Protein AF-A0A2D2DR16-F1 (afdb_monomer)

Secondary structure (DSSP, 8-state):
-PPPHHHHHHHS-HHHHHHHHHHHHHHHHHHHHH-SSPPSEEEEEEEEEETTTEEEEEEEEESPPPHHHHHHHHHHHHTSPPPP--SS-EEEEEEEEETTPPPPSSS----HHHHHHHHHH-S---HHHHHHHH--

Organism: NCBI:txid2045208

Solvent-accessible surface area (backbone atoms only — not comparable to full-atom values): 7729 Å² total; per-residue (Å²): 106,70,56,56,66,72,61,43,55,73,24,34,53,65,84,54,47,53,60,43,53,52,52,32,48,51,36,37,51,52,43,58,72,70,50,80,88,65,67,57,19,17,24,30,50,32,41,36,38,29,58,86,44,39,73,50,73,48,65,38,44,57,57,70,64,59,68,72,57,46,52,49,32,49,54,43,35,65,69,49,77,51,60,74,34,41,99,52,50,43,51,52,73,46,75,38,48,38,75,88,21,60,56,59,88,71,85,62,72,73,36,75,75,50,56,61,54,53,62,72,58,79,55,96,68,59,51,38,64,52,48,59,72,70,64,118

Sequence (136 aa):
MLQPEQVIEARVSVEKLAPYLKQVDAAASGTFNAAKGVPATGGFLVVAIRPGQQSKFWLDFNPPLPPAVASGLIAAAQGVQPPPVNGGTVVLAMKYGVAGGKVPAGPIPSPAEWATVAKAAGKPLEIGDLVDRIWK

Mean predicted aligned error: 5.63 Å

Foldseek 3Di:
DAFDPVVQCQWDPPVQQVVLVVQLVVLLVVLLVPDPPWPWKKWKWKWKAFAPQAIFIFIFMVVDTDPVSRVSSRVSSRPRGHDGTPDFMHMAIDIDTGPNHDTDPDRDGDGPLLVVQVVVVVD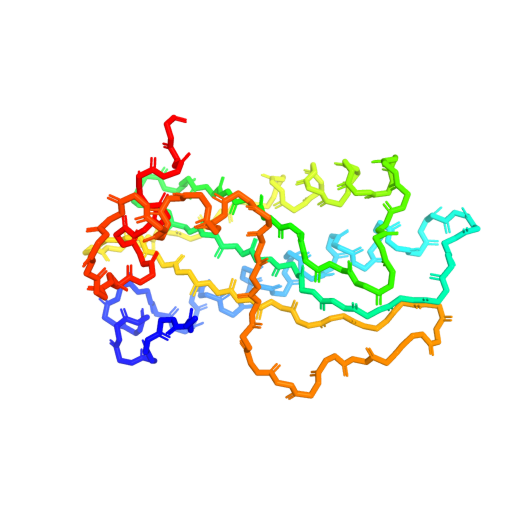DDRVRVSVVVVVD

Nearest PDB structures (foldseek):
  6sly-assembly1_A  TM=5.732E-01  e=3.157E-02  Helicobacter pylori
  6fw4-assembly1_A  TM=3.579E-01  e=1.192E+00  Vibrio cholerae
  6jum-assembly2_F  TM=2.992E-01  e=5.556E+00  Mycolicibacterium smegmatis MC2 155
  6juo-assembly2_F  TM=3.111E-01  e=8.548E+00  Mycolicibacterium smegmatis MC2 155

Structure (mmCIF, N/CA/C/O backbone):
data_AF-A0A2D2DR16-F1
#
_entry.id   AF-A0A2D2DR16-F1
#
loop_
_atom_site.group_PDB
_atom_site.id
_atom_site.type_symbol
_atom_site.label_atom_id
_atom_site.label_alt_id
_atom_site.label_comp_id
_atom_site.label_asym_id
_atom_site.label_entity_id
_atom_site.label_seq_id
_atom_site.pdbx_PDB_ins_code
_atom_site.Cartn_x
_atom_site.Cartn_y
_atom_site.Cartn_z
_atom_site.occupancy
_atom_site.B_iso_or_equiv
_atom_site.auth_seq_id
_atom_site.auth_comp_id
_atom_site.auth_asym_id
_atom_site.auth_atom_id
_atom_site.pdbx_PDB_model_num
ATOM 1 N N . MET A 1 1 ? -2.803 12.475 3.848 1.00 53.09 1 MET A N 1
ATOM 2 C CA . MET A 1 1 ? -2.719 12.330 5.318 1.00 53.09 1 MET A CA 1
ATOM 3 C C . MET A 1 1 ? -2.448 10.869 5.616 1.00 53.09 1 MET A C 1
ATOM 5 O O . MET A 1 1 ? -3.029 10.034 4.937 1.00 53.09 1 MET A O 1
ATOM 9 N N . LEU A 1 2 ? -1.563 10.568 6.565 1.00 66.44 2 LEU A N 1
ATOM 10 C CA . LEU A 1 2 ? -1.485 9.231 7.159 1.00 66.44 2 LEU A CA 1
ATOM 11 C C . LEU A 1 2 ? -2.374 9.189 8.404 1.00 66.44 2 LEU A C 1
ATOM 13 O O . LEU A 1 2 ? -2.688 10.237 8.973 1.00 66.44 2 LEU A O 1
ATOM 17 N N . GLN A 1 3 ? -2.782 7.987 8.797 1.00 73.19 3 GLN A N 1
ATOM 18 C CA . GLN A 1 3 ? -3.543 7.770 10.019 1.00 73.19 3 GLN A CA 1
ATOM 19 C C . GLN A 1 3 ? -2.651 8.091 11.236 1.00 73.19 3 GLN A C 1
ATOM 21 O O . GLN A 1 3 ? -1.487 7.684 11.232 1.00 73.19 3 GLN A O 1
ATOM 26 N N . PRO A 1 4 ? -3.137 8.825 12.256 1.00 79.31 4 PRO A N 1
ATOM 27 C CA . PRO A 1 4 ? -2.350 9.095 13.458 1.00 79.31 4 PRO A CA 1
ATOM 28 C C . PRO A 1 4 ? -1.956 7.798 14.174 1.00 79.31 4 PRO A C 1
ATOM 30 O O . PRO A 1 4 ? -2.750 6.855 14.217 1.00 79.31 4 PRO A O 1
ATOM 33 N N . GLU A 1 5 ? -0.764 7.769 14.770 1.00 78.38 5 GLU A N 1
ATOM 34 C CA . GLU A 1 5 ? -0.211 6.583 15.442 1.00 78.38 5 GLU A CA 1
ATOM 35 C C . GLU A 1 5 ? -1.153 6.052 16.529 1.00 78.38 5 GLU A C 1
ATOM 37 O O . GLU A 1 5 ? -1.481 4.869 16.531 1.00 78.38 5 GLU A O 1
ATOM 42 N N . GLN A 1 6 ? -1.744 6.948 17.323 1.00 81.12 6 GLN A N 1
ATOM 43 C CA . GLN A 1 6 ? -2.703 6.593 18.373 1.00 81.12 6 GLN A CA 1
ATOM 44 C C . GLN A 1 6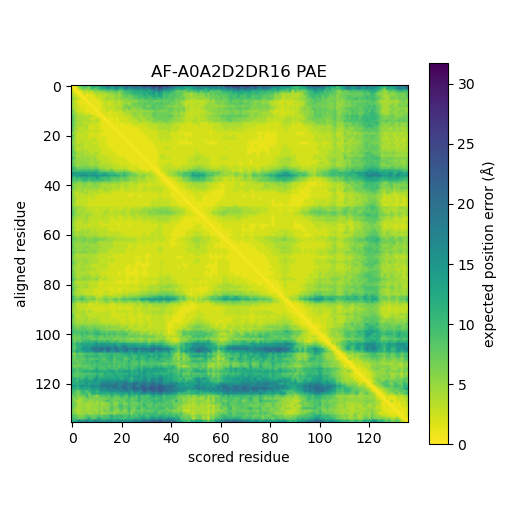 ? -3.935 5.852 17.831 1.00 81.12 6 GLN A C 1
ATOM 46 O O . GLN A 1 6 ? -4.495 4.984 18.498 1.00 81.12 6 GLN A O 1
ATOM 51 N N . VAL A 1 7 ? -4.378 6.186 16.614 1.00 83.19 7 VAL A N 1
ATOM 52 C CA . VAL A 1 7 ? -5.516 5.511 15.973 1.00 83.19 7 VAL A CA 1
ATOM 53 C C . VAL A 1 7 ? -5.090 4.136 15.461 1.00 83.19 7 VAL A C 1
ATOM 55 O O . VAL A 1 7 ? -5.884 3.202 15.489 1.00 83.19 7 VAL A O 1
ATOM 58 N N . ILE A 1 8 ? -3.853 3.988 14.986 1.00 83.00 8 ILE A N 1
ATOM 59 C CA . ILE A 1 8 ? -3.315 2.691 14.560 1.00 83.00 8 ILE A CA 1
ATOM 60 C C . ILE A 1 8 ? -3.195 1.761 15.772 1.00 83.00 8 ILE A C 1
ATOM 62 O O . ILE A 1 8 ? -3.731 0.658 15.731 1.00 83.00 8 ILE A O 1
ATOM 66 N N . GLU A 1 9 ? -2.583 2.222 16.864 1.00 85.12 9 GLU A N 1
ATOM 67 C CA . GLU A 1 9 ? -2.379 1.441 18.092 1.00 85.12 9 GLU A CA 1
ATOM 68 C C . GLU A 1 9 ? -3.694 1.010 18.754 1.00 85.12 9 GLU A C 1
ATOM 70 O O . GLU A 1 9 ? -3.801 -0.103 19.269 1.00 85.12 9 GLU A O 1
ATOM 75 N N . ALA A 1 10 ? -4.730 1.854 18.683 1.00 87.31 10 ALA A N 1
ATOM 76 C CA . ALA A 1 10 ? -6.066 1.504 19.160 1.00 87.31 10 ALA A CA 1
ATOM 77 C C . ALA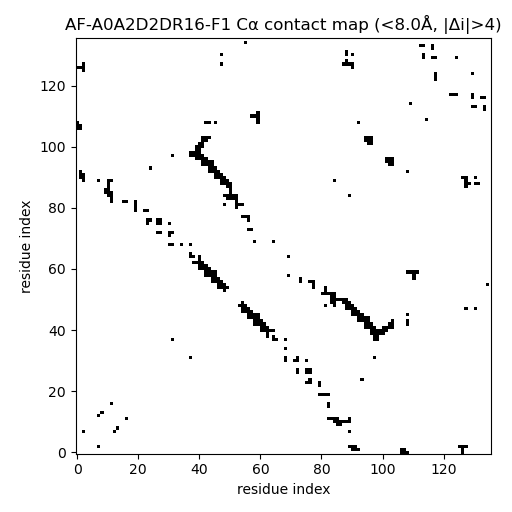 A 1 10 ? -6.733 0.395 18.325 1.00 87.31 10 ALA A C 1
ATOM 79 O O . ALA A 1 10 ? -7.595 -0.329 18.826 1.00 87.31 10 ALA A O 1
ATOM 80 N N . ARG A 1 11 ? -6.361 0.269 17.044 1.00 88.50 11 ARG A N 1
ATOM 81 C CA . ARG A 1 11 ? -6.987 -0.657 16.089 1.00 88.50 11 ARG A CA 1
ATOM 82 C C . ARG A 1 11 ? -6.197 -1.957 15.919 1.00 88.50 11 ARG A C 1
ATOM 84 O O . ARG A 1 11 ? -6.789 -3.000 15.636 1.00 88.50 11 ARG A O 1
ATOM 91 N N . VAL A 1 12 ? -4.877 -1.929 16.100 1.00 90.75 12 VAL A N 1
ATOM 92 C CA . VAL A 1 12 ? -3.990 -3.090 15.954 1.00 90.75 12 VAL A CA 1
ATOM 93 C C . VAL A 1 12 ? -2.724 -2.921 16.793 1.00 90.75 12 VAL A C 1
ATOM 95 O O . VAL A 1 12 ? -2.129 -1.849 16.830 1.00 90.75 12 VAL A O 1
ATOM 98 N N . SER A 1 13 ? -2.271 -3.995 17.445 1.00 88.25 13 SER A N 1
ATOM 99 C CA . SER A 1 13 ? -1.011 -3.950 18.189 1.00 88.25 13 SER A CA 1
ATOM 100 C C . SER A 1 13 ? 0.195 -3.954 17.250 1.00 88.25 13 SER A C 1
ATOM 102 O O . SER A 1 13 ? 0.216 -4.655 16.231 1.00 88.25 13 SER A O 1
ATOM 104 N N . VAL A 1 14 ? 1.245 -3.224 17.633 1.00 85.06 14 VAL A N 1
ATOM 105 C CA . VAL A 1 14 ? 2.518 -3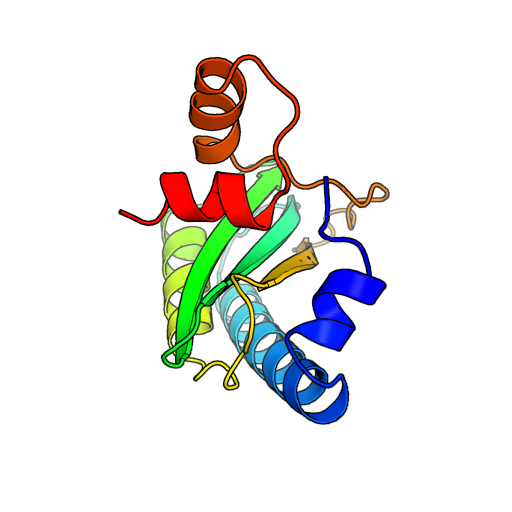.170 16.893 1.00 85.06 14 VAL A CA 1
ATOM 106 C C . VAL A 1 14 ? 3.105 -4.570 16.685 1.00 85.06 14 VAL A C 1
ATOM 108 O O . VA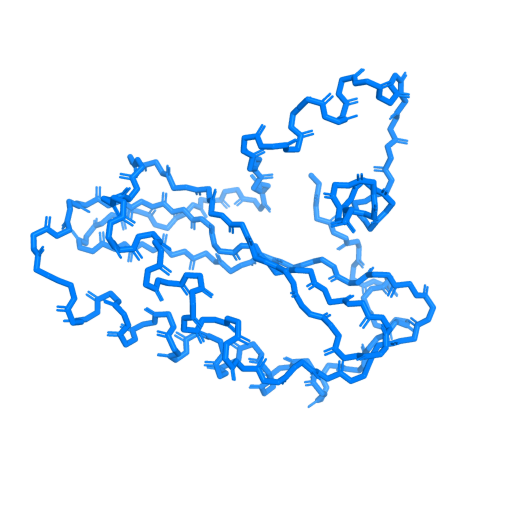L A 1 14 ? 3.593 -4.880 15.601 1.00 85.06 14 VAL A O 1
ATOM 111 N N . GLU A 1 15 ? 2.976 -5.452 17.678 1.00 87.88 15 GLU A N 1
ATOM 112 C CA . GLU A 1 15 ? 3.449 -6.843 17.629 1.00 87.88 15 GLU A CA 1
ATOM 113 C C . GLU A 1 15 ? 2.803 -7.672 16.511 1.00 87.88 15 GLU A C 1
ATOM 115 O O . GLU A 1 15 ? 3.433 -8.581 15.975 1.00 87.88 15 GLU A O 1
ATOM 120 N N . LYS A 1 16 ? 1.558 -7.358 16.133 1.00 89.50 16 LYS A N 1
ATOM 121 C CA . LYS A 1 16 ? 0.850 -8.017 15.023 1.00 89.50 16 LYS A CA 1
ATOM 122 C C . LYS A 1 16 ? 1.099 -7.315 13.694 1.00 89.50 16 LYS A C 1
ATOM 124 O O . LYS A 1 16 ? 1.152 -7.964 12.652 1.00 89.50 16 LYS A O 1
ATOM 129 N N . LEU A 1 17 ? 1.259 -5.995 13.726 1.00 90.06 17 LEU A N 1
ATOM 130 C CA . LEU A 1 17 ? 1.418 -5.179 12.530 1.00 90.06 17 LEU A CA 1
ATOM 131 C C . LEU A 1 17 ? 2.826 -5.269 11.930 1.00 90.06 17 LEU A C 1
ATOM 133 O O . LEU A 1 17 ? 2.976 -5.412 10.719 1.00 90.06 17 LEU A O 1
ATOM 137 N N . ALA A 1 18 ? 3.862 -5.223 12.766 1.00 90.94 18 ALA A N 1
ATOM 138 C CA . ALA A 1 18 ? 5.255 -5.273 12.336 1.00 90.94 18 ALA A CA 1
ATOM 139 C C . ALA A 1 18 ? 5.619 -6.533 11.521 1.00 90.94 18 ALA A C 1
ATOM 141 O O . ALA A 1 18 ? 6.224 -6.379 10.456 1.00 90.94 18 ALA A O 1
ATOM 142 N N . PRO A 1 19 ? 5.280 -7.772 11.946 1.00 94.69 19 PRO A N 1
ATOM 143 C CA . PRO A 1 19 ? 5.580 -8.958 11.145 1.00 94.69 19 PRO A CA 1
ATOM 144 C C . PRO A 1 19 ? 4.809 -8.971 9.822 1.00 94.69 19 PRO A C 1
ATOM 146 O O . PRO A 1 19 ? 5.378 -9.358 8.805 1.00 94.69 19 PRO A O 1
ATOM 149 N N . TYR A 1 20 ? 3.563 -8.491 9.809 1.00 95.00 20 TYR A N 1
ATOM 150 C CA . TYR A 1 20 ? 2.785 -8.356 8.580 1.00 95.00 20 TYR A CA 1
ATOM 151 C C . TYR A 1 20 ? 3.452 -7.398 7.588 1.00 95.00 20 TYR A C 1
ATOM 153 O O . TYR A 1 20 ? 3.702 -7.776 6.447 1.00 95.00 20 TYR A O 1
ATOM 161 N N . LEU A 1 21 ? 3.824 -6.191 8.026 1.00 94.06 21 LEU A N 1
ATOM 162 C CA . LEU A 1 21 ? 4.492 -5.217 7.156 1.00 94.06 21 LEU A CA 1
ATOM 163 C C . LEU A 1 21 ? 5.825 -5.746 6.613 1.00 94.06 21 LEU A C 1
ATOM 165 O O . LEU A 1 21 ? 6.128 -5.523 5.447 1.00 94.06 21 LEU A O 1
ATOM 169 N N . LYS A 1 22 ? 6.584 -6.512 7.408 1.00 95.38 22 LYS A N 1
ATOM 170 C CA . LYS A 1 22 ? 7.803 -7.188 6.930 1.00 95.38 22 LYS A CA 1
ATOM 171 C C . LYS A 1 22 ? 7.520 -8.222 5.838 1.00 95.38 22 LYS A C 1
ATOM 173 O O . LYS A 1 22 ? 8.299 -8.334 4.899 1.00 95.38 22 LYS A O 1
ATOM 178 N N . GLN A 1 23 ? 6.433 -8.985 5.949 1.00 96.81 23 GLN A N 1
ATOM 179 C CA . GLN A 1 23 ? 6.051 -9.961 4.922 1.00 96.81 23 GLN A CA 1
ATOM 180 C C . GLN A 1 23 ? 5.601 -9.275 3.630 1.00 96.81 23 GLN A C 1
ATOM 182 O O . GLN A 1 23 ? 6.001 -9.700 2.546 1.00 96.81 23 GLN A O 1
ATOM 187 N N . VAL A 1 24 ? 4.826 -8.192 3.738 1.00 96.56 24 VAL A N 1
ATOM 188 C CA . VAL A 1 24 ? 4.449 -7.381 2.572 1.00 96.56 24 VAL A CA 1
ATOM 189 C C . VAL A 1 24 ? 5.691 -6.776 1.918 1.00 96.56 24 VAL A C 1
ATOM 191 O O . VAL A 1 24 ? 5.832 -6.851 0.699 1.00 96.56 24 VAL A O 1
ATOM 194 N N . ASP A 1 25 ? 6.619 -6.235 2.708 1.00 94.69 25 ASP A N 1
ATOM 195 C CA . ASP A 1 25 ? 7.871 -5.679 2.197 1.00 94.69 25 ASP A CA 1
ATOM 196 C C . ASP A 1 25 ? 8.732 -6.727 1.479 1.00 94.69 25 ASP A C 1
ATOM 198 O O . ASP A 1 25 ? 9.251 -6.472 0.391 1.00 94.69 25 ASP A O 1
ATOM 202 N N . ALA A 1 26 ? 8.827 -7.938 2.030 1.00 95.94 26 ALA A N 1
ATOM 203 C CA . ALA A 1 26 ? 9.533 -9.042 1.391 1.00 95.94 26 ALA A CA 1
ATOM 204 C C . ALA A 1 26 ? 8.889 -9.440 0.050 1.00 95.94 26 ALA A C 1
ATOM 206 O O . ALA A 1 26 ? 9.597 -9.634 -0.941 1.00 95.94 26 ALA A O 1
ATOM 207 N N . ALA A 1 27 ? 7.555 -9.511 -0.012 1.00 95.38 27 ALA A N 1
ATOM 208 C CA . ALA A 1 27 ? 6.817 -9.803 -1.242 1.00 95.38 27 ALA A CA 1
ATOM 209 C C . ALA A 1 27 ? 7.012 -8.704 -2.307 1.00 95.38 27 ALA A C 1
ATOM 211 O O . ALA A 1 27 ? 7.238 -8.991 -3.490 1.00 95.38 27 ALA A O 1
ATOM 212 N N . ALA A 1 28 ? 6.992 -7.439 -1.882 1.00 93.38 28 ALA A N 1
ATOM 213 C CA . ALA A 1 28 ? 7.247 -6.289 -2.740 1.00 93.38 28 ALA A CA 1
ATOM 214 C C . ALA A 1 28 ? 8.678 -6.289 -3.291 1.00 93.38 28 ALA A C 1
ATOM 216 O O . ALA A 1 28 ? 8.888 -6.199 -4.502 1.00 93.38 28 ALA A O 1
ATOM 217 N N . SER A 1 29 ? 9.659 -6.471 -2.410 1.00 91.81 29 SER A N 1
ATOM 218 C CA . SER A 1 29 ? 11.076 -6.552 -2.763 1.00 91.81 29 SER A CA 1
ATOM 219 C C . SER A 1 29 ? 11.355 -7.706 -3.726 1.00 91.81 29 SER A C 1
ATOM 221 O O . SER A 1 29 ? 12.076 -7.529 -4.707 1.00 91.81 29 SER A O 1
ATOM 223 N N . GLY A 1 30 ? 10.732 -8.870 -3.514 1.00 92.62 30 GLY A N 1
ATOM 224 C CA . GLY A 1 30 ? 10.809 -10.000 -4.443 1.00 92.62 30 GLY A CA 1
ATOM 225 C C . GLY A 1 30 ? 10.305 -9.647 -5.846 1.00 92.62 30 GLY A C 1
ATOM 226 O O . GLY A 1 30 ? 10.960 -9.974 -6.836 1.00 92.62 30 GLY A O 1
ATOM 227 N N . THR A 1 31 ? 9.19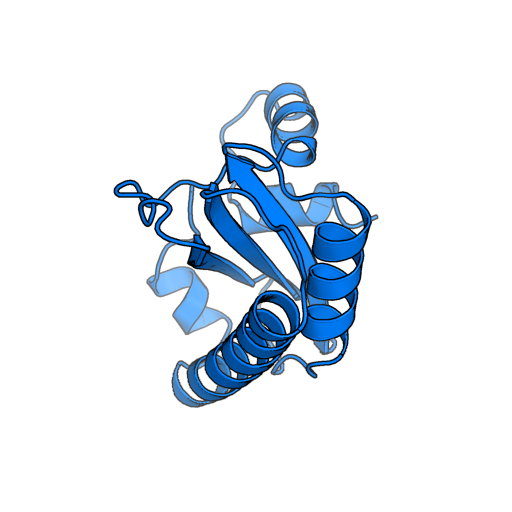7 -8.907 -5.934 1.00 93.50 31 THR A N 1
ATOM 228 C CA . THR A 1 31 ? 8.643 -8.439 -7.215 1.00 93.50 31 THR A CA 1
ATOM 229 C C . THR A 1 31 ? 9.592 -7.471 -7.921 1.00 93.50 31 THR A C 1
ATOM 231 O O . THR A 1 31 ? 9.844 -7.624 -9.117 1.00 93.50 31 THR A O 1
ATOM 234 N N . PHE A 1 32 ? 10.161 -6.501 -7.198 1.00 90.94 32 PHE A N 1
ATOM 235 C CA . PHE A 1 32 ? 11.124 -5.562 -7.778 1.00 90.94 32 PHE A CA 1
ATOM 236 C C . PHE A 1 32 ? 12.398 -6.258 -8.263 1.00 90.94 32 PHE A C 1
ATOM 238 O O . PHE A 1 32 ? 12.878 -5.945 -9.348 1.00 90.94 32 PHE A O 1
ATOM 245 N N . ASN A 1 33 ? 12.908 -7.230 -7.504 1.00 90.00 33 ASN A N 1
ATOM 246 C CA . ASN A 1 33 ? 14.112 -7.979 -7.866 1.00 90.00 33 ASN A CA 1
ATOM 247 C C . ASN A 1 33 ? 13.905 -8.885 -9.089 1.00 90.00 33 ASN A C 1
ATOM 249 O O . ASN A 1 33 ? 14.830 -9.085 -9.874 1.00 90.00 33 ASN A O 1
ATOM 253 N N . ALA A 1 34 ? 12.701 -9.437 -9.264 1.00 89.94 34 ALA A N 1
ATOM 254 C CA . ALA A 1 34 ? 12.362 -10.265 -10.420 1.00 89.94 34 ALA A CA 1
ATOM 255 C C . ALA A 1 34 ? 12.069 -9.438 -11.687 1.00 89.94 34 ALA A C 1
ATOM 257 O O . ALA A 1 34 ? 12.168 -9.949 -12.807 1.00 89.94 34 ALA A O 1
ATOM 258 N N . ALA A 1 35 ? 11.692 -8.168 -11.528 1.00 89.19 35 ALA A N 1
ATOM 259 C CA . ALA A 1 35 ? 11.320 -7.304 -12.633 1.00 89.19 35 ALA A CA 1
ATOM 260 C C . ALA A 1 35 ? 12.546 -6.859 -13.446 1.00 89.19 35 ALA A C 1
ATOM 262 O O . ALA A 1 35 ? 13.507 -6.292 -12.931 1.00 89.19 35 ALA A O 1
ATOM 263 N N . LYS A 1 36 ? 12.491 -7.067 -14.764 1.00 85.56 36 LYS A N 1
ATOM 264 C CA . LYS A 1 36 ? 13.517 -6.588 -15.698 1.00 85.56 36 LYS A CA 1
ATOM 265 C C . LYS A 1 36 ? 13.122 -5.227 -16.262 1.00 85.56 36 LYS A C 1
ATOM 267 O O . LYS A 1 36 ? 11.972 -5.026 -16.639 1.00 85.56 36 LYS A O 1
ATOM 272 N N . GLY A 1 37 ? 14.089 -4.316 -16.366 1.00 81.31 37 GLY A N 1
ATOM 273 C CA . GLY A 1 37 ? 13.894 -3.026 -17.037 1.00 81.31 37 GLY A CA 1
ATOM 274 C C . GLY A 1 37 ? 12.985 -2.046 -16.291 1.00 81.31 37 GLY A C 1
ATOM 275 O O . GLY A 1 37 ? 12.366 -1.197 -16.927 1.00 81.31 37 GLY A O 1
ATOM 276 N N . VAL A 1 38 ? 12.884 -2.147 -14.960 1.00 86.62 38 VAL A N 1
ATOM 277 C CA . VAL A 1 38 ? 12.192 -1.124 -14.163 1.00 86.62 38 VAL A CA 1
ATOM 278 C C . VAL A 1 38 ? 13.028 0.159 -14.188 1.00 86.62 38 VAL A C 1
ATOM 280 O O . VAL A 1 38 ? 14.200 0.109 -13.806 1.00 86.62 38 VAL A O 1
ATOM 283 N N . PRO A 1 39 ? 12.478 1.300 -14.639 1.00 87.50 39 PRO A N 1
ATOM 284 C CA . PRO A 1 39 ? 13.196 2.566 -14.580 1.00 87.50 39 PRO A CA 1
ATOM 285 C C . PRO A 1 39 ? 13.416 2.991 -13.124 1.00 87.50 39 PRO A C 1
ATOM 287 O O . PRO A 1 39 ? 12.674 2.587 -12.228 1.00 87.50 39 PRO A O 1
ATOM 290 N N . ALA A 1 40 ? 14.406 3.854 -12.892 1.00 92.25 40 ALA A N 1
ATOM 291 C CA . ALA A 1 40 ? 14.598 4.469 -11.584 1.00 92.25 40 ALA A CA 1
ATOM 292 C C . ALA A 1 40 ? 13.317 5.207 -11.157 1.00 92.25 40 ALA A C 1
ATOM 294 O O . ALA A 1 40 ? 12.865 6.126 -11.842 1.00 92.25 40 ALA A O 1
ATOM 295 N N . THR A 1 41 ? 12.728 4.804 -10.033 1.00 92.88 41 THR A N 1
ATOM 296 C CA . THR A 1 41 ? 11.484 5.394 -9.518 1.00 92.88 41 THR A CA 1
ATOM 297 C C . THR A 1 41 ? 11.445 5.391 -7.995 1.00 92.88 41 THR A C 1
ATOM 299 O O . THR A 1 41 ? 12.090 4.570 -7.343 1.00 92.88 41 THR A O 1
ATOM 302 N N . GLY A 1 42 ? 10.708 6.340 -7.425 1.00 92.38 42 GLY A N 1
ATOM 303 C CA . GLY A 1 42 ? 10.449 6.445 -5.997 1.00 92.38 42 GLY A CA 1
ATOM 304 C C . GLY A 1 42 ? 8.958 6.557 -5.733 1.00 92.38 42 GLY A C 1
ATOM 305 O O . GLY A 1 42 ? 8.234 7.187 -6.504 1.00 92.38 42 GLY A O 1
ATOM 306 N N . GLY A 1 43 ? 8.484 5.960 -4.646 1.00 92.50 43 GLY A N 1
ATOM 307 C CA . GLY A 1 43 ? 7.056 5.974 -4.374 1.00 92.50 43 GLY A CA 1
ATOM 308 C C . GLY A 1 43 ? 6.630 5.271 -3.107 1.00 92.50 43 GLY A C 1
ATOM 309 O O . GLY A 1 43 ? 7.439 4.967 -2.226 1.00 92.50 43 GLY A O 1
ATOM 310 N N . PHE A 1 44 ? 5.329 5.023 -3.047 1.00 92.06 44 PHE A N 1
ATOM 311 C CA . PHE A 1 44 ? 4.659 4.387 -1.932 1.00 92.06 44 PHE A CA 1
ATOM 312 C C . PHE A 1 44 ? 3.871 3.161 -2.385 1.00 92.06 44 PHE A C 1
ATOM 314 O O . PHE A 1 44 ? 3.152 3.199 -3.386 1.00 92.06 44 PHE A O 1
ATOM 321 N N . LEU A 1 45 ? 3.952 2.104 -1.581 1.00 93.25 45 LEU A N 1
ATOM 322 C CA . LEU A 1 45 ? 2.947 1.050 -1.524 1.00 93.25 45 LEU A CA 1
ATOM 323 C C . LEU A 1 45 ? 2.071 1.335 -0.307 1.00 93.25 45 LEU A C 1
ATOM 325 O O . LEU A 1 45 ? 2.535 1.297 0.834 1.00 93.25 45 LEU A O 1
ATOM 329 N N . VAL A 1 46 ? 0.812 1.661 -0.557 1.00 92.44 46 VAL A N 1
ATOM 330 C CA . VAL A 1 46 ? -0.172 1.947 0.483 1.00 92.44 46 VAL A CA 1
ATOM 331 C C . VAL A 1 46 ? -0.963 0.684 0.756 1.00 92.44 46 VAL A C 1
ATOM 333 O O . VAL A 1 46 ? -1.420 0.039 -0.183 1.00 92.44 46 VAL A O 1
ATOM 336 N N . VAL A 1 47 ? -1.148 0.354 2.029 1.00 93.19 47 VAL A N 1
ATOM 337 C CA . VAL A 1 47 ? -1.978 -0.757 2.484 1.00 93.19 47 VAL A CA 1
ATOM 338 C C . VAL A 1 47 ? -3.087 -0.227 3.371 1.00 93.19 47 VAL A C 1
ATOM 340 O O . VAL A 1 47 ? -2.849 0.580 4.268 1.00 93.19 47 VAL A O 1
ATOM 343 N N . ALA A 1 48 ? -4.298 -0.706 3.134 1.00 92.56 48 ALA A N 1
ATOM 344 C CA . ALA A 1 48 ? -5.385 -0.586 4.080 1.00 92.56 48 ALA A CA 1
ATOM 345 C C . ALA A 1 48 ? -5.811 -1.971 4.553 1.00 92.56 48 ALA A C 1
ATOM 347 O O . ALA A 1 48 ? -5.844 -2.914 3.764 1.00 92.56 48 ALA A O 1
ATOM 348 N N . ILE A 1 49 ? -6.121 -2.082 5.840 1.00 93.50 49 ILE A N 1
ATOM 349 C CA . ILE A 1 49 ? -6.526 -3.317 6.503 1.00 93.50 49 ILE A CA 1
ATOM 350 C C . ILE A 1 49 ? -7.871 -3.073 7.171 1.00 93.50 49 ILE A C 1
ATOM 352 O O . ILE A 1 49 ? -8.013 -2.124 7.939 1.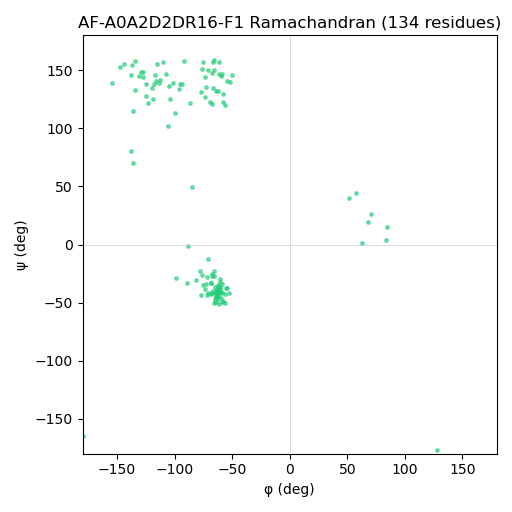00 93.50 49 ILE A O 1
ATOM 356 N N . ARG A 1 50 ? -8.846 -3.932 6.893 1.00 92.12 50 ARG A N 1
ATOM 357 C CA . ARG A 1 50 ? -10.201 -3.880 7.443 1.00 92.12 50 ARG A CA 1
ATOM 358 C C . ARG A 1 50 ? -10.460 -5.029 8.418 1.00 92.12 50 ARG A C 1
ATOM 360 O O . ARG A 1 50 ? -9.819 -6.084 8.312 1.00 92.12 50 ARG A O 1
ATOM 367 N N . PRO A 1 51 ? -11.436 -4.866 9.332 1.00 89.62 51 PRO A N 1
ATOM 368 C CA . PRO A 1 51 ? -11.969 -5.980 10.106 1.00 89.62 51 PRO A CA 1
ATOM 369 C C . PRO A 1 51 ? -12.362 -7.154 9.198 1.00 89.62 51 PRO A C 1
ATOM 371 O O . PRO A 1 51 ? -12.790 -6.960 8.063 1.00 89.62 51 PRO A O 1
ATOM 374 N N . GLY A 1 52 ? -12.194 -8.381 9.695 1.00 89.75 52 GLY A N 1
ATOM 375 C CA . GLY A 1 52 ? -12.370 -9.589 8.881 1.00 89.75 52 GLY A CA 1
ATOM 376 C C . GLY A 1 52 ? -11.132 -9.998 8.075 1.00 89.75 52 GLY A C 1
ATOM 377 O O . GLY A 1 52 ? -11.253 -10.833 7.187 1.00 89.75 52 GLY A O 1
ATOM 378 N N . GLN A 1 53 ? -9.951 -9.447 8.398 1.00 92.19 53 GLN A N 1
ATOM 379 C CA . GLN A 1 53 ? -8.670 -9.770 7.746 1.00 92.19 53 GLN A CA 1
ATOM 380 C C . GLN A 1 53 ? -8.707 -9.517 6.232 1.00 92.19 53 GLN A C 1
ATOM 382 O O . GLN A 1 53 ? -8.232 -10.314 5.427 1.00 92.19 53 GLN A O 1
ATOM 387 N N . GLN A 1 54 ? -9.274 -8.377 5.846 1.00 92.44 54 GLN A N 1
ATOM 388 C CA . GLN A 1 54 ? -9.302 -7.928 4.459 1.00 92.44 54 GLN A CA 1
ATOM 389 C C . GLN A 1 54 ? -8.231 -6.861 4.244 1.00 92.44 54 GLN A C 1
ATOM 391 O O . GLN A 1 54 ? -8.069 -5.974 5.084 1.00 92.44 54 GLN A O 1
ATOM 396 N N . SER A 1 55 ? -7.521 -6.913 3.117 1.00 94.56 55 SER A N 1
ATOM 397 C CA . SER A 1 55 ? -6.531 -5.903 2.738 1.00 94.56 55 SER A CA 1
ATOM 398 C C . SER A 1 55 ? -6.759 -5.385 1.318 1.00 94.56 55 SER A C 1
ATOM 400 O O . SER A 1 55 ? -7.251 -6.094 0.437 1.00 94.56 55 SER A O 1
ATOM 402 N N . LYS A 1 56 ? -6.418 -4.116 1.095 1.00 94.06 56 LYS A N 1
ATOM 403 C CA . LYS A 1 56 ? -6.392 -3.486 -0.229 1.00 94.06 56 LYS A CA 1
ATOM 404 C C . LYS A 1 56 ? -5.148 -2.623 -0.341 1.00 94.06 56 LYS A C 1
ATOM 406 O O . LYS A 1 56 ? -4.685 -2.058 0.651 1.00 94.06 56 LYS A O 1
ATOM 411 N N . PHE A 1 57 ? -4.603 -2.559 -1.549 1.00 93.62 57 PHE A N 1
ATOM 412 C CA . PHE A 1 57 ? -3.334 -1.906 -1.816 1.00 93.62 57 PHE A CA 1
ATOM 413 C C . PHE A 1 57 ? -3.466 -0.891 -2.944 1.00 93.62 57 PHE A C 1
ATOM 415 O O . PHE A 1 57 ? -4.245 -1.088 -3.876 1.00 93.62 57 PHE A O 1
ATOM 422 N N . TRP A 1 58 ? -2.670 0.171 -2.861 1.00 93.25 58 TRP A N 1
ATOM 423 C CA . TRP A 1 58 ? -2.542 1.188 -3.900 1.00 93.25 58 TRP A CA 1
ATOM 424 C C . TRP A 1 58 ? -1.076 1.551 -4.101 1.00 93.25 58 TRP A C 1
ATOM 426 O O . TRP A 1 58 ? -0.261 1.431 -3.184 1.00 93.25 58 TRP A O 1
ATOM 436 N N . LEU A 1 59 ? -0.758 2.033 -5.299 1.00 92.50 59 LEU A N 1
ATOM 437 C CA . LEU A 1 59 ? 0.578 2.477 -5.672 1.00 92.50 59 LEU A CA 1
ATOM 438 C C . LEU A 1 59 ? 0.571 3.978 -5.927 1.00 92.50 59 LEU A C 1
ATOM 440 O O . LEU A 1 59 ? -0.339 4.504 -6.566 1.00 92.50 59 LEU A O 1
ATOM 444 N N . ASP A 1 60 ? 1.616 4.642 -5.459 1.00 90.88 60 ASP A N 1
ATOM 445 C CA . ASP A 1 60 ? 1.877 6.051 -5.732 1.00 90.88 60 ASP A CA 1
ATOM 446 C C . ASP A 1 60 ? 3.369 6.226 -6.027 1.00 90.88 60 ASP A C 1
ATOM 448 O O . ASP A 1 60 ? 4.168 6.522 -5.140 1.00 90.88 60 ASP A O 1
ATOM 452 N N . PHE A 1 61 ? 3.757 5.918 -7.265 1.00 91.38 61 PHE A N 1
ATOM 453 C CA . PHE A 1 61 ? 5.139 5.980 -7.740 1.00 91.38 61 PHE A CA 1
ATOM 454 C C . PHE A 1 61 ? 5.307 7.076 -8.778 1.00 91.38 61 PHE A C 1
ATOM 456 O O . PHE A 1 61 ? 4.456 7.262 -9.649 1.00 91.38 61 PHE A O 1
ATOM 463 N N . ASN A 1 62 ? 6.449 7.756 -8.713 1.00 88.44 62 ASN A N 1
ATOM 464 C CA . ASN A 1 62 ? 6.837 8.764 -9.680 1.00 88.44 62 ASN A CA 1
ATOM 465 C C . ASN A 1 62 ? 8.323 8.596 -10.066 1.00 88.44 62 ASN A C 1
ATOM 467 O O . ASN A 1 62 ? 9.196 8.794 -9.214 1.00 88.44 62 ASN A O 1
ATOM 471 N N . PRO A 1 63 ? 8.638 8.259 -11.333 1.00 90.44 63 PRO A N 1
ATOM 472 C CA . PRO A 1 63 ? 7.714 7.928 -12.429 1.00 90.44 63 PRO A CA 1
ATOM 473 C C . PRO A 1 63 ? 6.839 6.689 -12.146 1.00 90.44 63 PRO A C 1
ATOM 475 O O . PRO A 1 63 ? 7.232 5.848 -11.334 1.00 90.44 63 PRO A O 1
ATOM 478 N N . PRO A 1 64 ? 5.670 6.532 -12.795 1.00 91.12 64 PRO A N 1
ATOM 479 C CA . PRO A 1 64 ? 4.807 5.375 -12.570 1.00 91.12 64 PRO A CA 1
ATOM 480 C C . PRO A 1 64 ? 5.508 4.061 -12.940 1.00 91.12 64 PRO A C 1
ATOM 482 O O . PRO A 1 64 ? 6.303 3.996 -13.880 1.00 91.12 64 PRO A O 1
ATOM 485 N N . LEU A 1 65 ? 5.190 2.998 -12.199 1.00 92.69 65 LEU A N 1
ATOM 486 C CA . LEU A 1 65 ? 5.699 1.658 -12.480 1.00 92.69 65 LEU A CA 1
ATOM 487 C C . LEU A 1 65 ? 5.120 1.113 -13.799 1.00 92.69 65 LEU A C 1
ATOM 489 O O . LEU A 1 65 ? 3.956 1.382 -14.111 1.00 92.69 65 LEU A O 1
ATOM 493 N N . PRO A 1 66 ? 5.879 0.288 -14.548 1.00 93.38 66 PRO A N 1
ATOM 494 C CA . PRO A 1 66 ? 5.328 -0.449 -15.680 1.00 93.38 66 PRO A CA 1
ATOM 495 C C . PRO A 1 66 ? 4.107 -1.284 -15.251 1.00 93.38 66 PRO A C 1
ATOM 497 O O . PRO A 1 66 ? 4.167 -1.906 -14.185 1.00 93.38 66 PRO A O 1
ATOM 500 N N . PRO A 1 67 ? 3.033 -1.379 -16.062 1.00 92.75 67 PRO A N 1
ATOM 501 C CA . PRO A 1 67 ? 1.789 -2.043 -15.658 1.00 92.75 67 PRO A CA 1
ATOM 502 C C . PRO A 1 67 ? 1.975 -3.471 -15.134 1.00 92.75 67 PRO A C 1
ATOM 504 O O . PRO A 1 67 ? 1.406 -3.824 -14.109 1.00 92.75 67 PRO A O 1
ATOM 507 N N . ALA A 1 68 ? 2.835 -4.272 -15.771 1.00 91.94 68 ALA A N 1
ATOM 508 C CA . ALA A 1 68 ? 3.121 -5.638 -15.326 1.00 91.94 68 ALA A CA 1
ATOM 509 C C . ALA A 1 68 ? 3.765 -5.689 -13.927 1.00 91.94 68 ALA A C 1
ATOM 511 O O . ALA A 1 68 ? 3.422 -6.548 -13.118 1.00 91.94 68 ALA A O 1
ATOM 512 N N . VAL A 1 69 ? 4.663 -4.747 -13.625 1.00 93.88 69 VAL A N 1
ATOM 513 C CA . VAL A 1 69 ? 5.321 -4.642 -12.313 1.00 93.88 69 VAL A CA 1
ATOM 514 C C . VAL A 1 69 ? 4.329 -4.143 -11.269 1.00 93.88 69 VAL A C 1
ATOM 516 O O . VAL A 1 69 ? 4.260 -4.703 -10.182 1.00 93.88 69 VAL A O 1
ATOM 519 N N . ALA A 1 70 ? 3.520 -3.139 -11.615 1.00 94.44 70 ALA A N 1
ATOM 520 C CA . ALA A 1 70 ? 2.465 -2.616 -10.754 1.00 94.44 70 ALA A CA 1
ATOM 521 C C . ALA A 1 70 ? 1.446 -3.704 -10.368 1.00 94.44 70 ALA A C 1
ATOM 523 O O . ALA A 1 70 ? 1.165 -3.897 -9.186 1.00 94.44 70 ALA A O 1
ATOM 524 N N . SER A 1 71 ? 0.932 -4.459 -11.343 1.00 94.00 71 SER A N 1
ATOM 525 C CA . SER A 1 71 ? -0.011 -5.553 -11.090 1.00 94.00 71 SER A CA 1
ATOM 526 C C . SER A 1 71 ? 0.623 -6.702 -10.308 1.00 94.00 71 SER A C 1
ATOM 528 O O . SER A 1 71 ? -0.001 -7.210 -9.379 1.00 94.00 71 SER A O 1
ATOM 530 N N . GLY A 1 72 ? 1.863 -7.084 -10.634 1.00 95.06 72 GLY A N 1
ATOM 531 C CA . GLY A 1 72 ? 2.596 -8.112 -9.891 1.00 95.06 72 GLY A CA 1
ATOM 532 C C . GLY A 1 72 ? 2.818 -7.725 -8.429 1.00 95.06 72 GLY A C 1
ATOM 533 O O . GLY A 1 72 ? 2.623 -8.546 -7.539 1.00 95.06 72 GLY A O 1
ATOM 534 N N . LEU A 1 73 ? 3.135 -6.453 -8.179 1.00 94.88 73 LEU A N 1
ATOM 535 C CA . LEU A 1 73 ? 3.361 -5.918 -6.840 1.00 94.88 73 LEU A CA 1
ATOM 536 C C . LEU A 1 73 ? 2.086 -5.959 -5.993 1.00 94.88 73 LEU A C 1
ATOM 538 O O . LEU A 1 73 ? 2.120 -6.414 -4.852 1.00 94.88 73 LEU A O 1
ATOM 542 N N . ILE A 1 74 ? 0.958 -5.525 -6.563 1.00 95.50 74 ILE A N 1
ATOM 543 C CA . ILE A 1 74 ? -0.346 -5.586 -5.894 1.00 95.50 74 ILE A CA 1
ATOM 544 C C . ILE A 1 74 ? -0.735 -7.037 -5.598 1.00 95.50 74 ILE A C 1
ATOM 546 O O . ILE A 1 74 ? -1.110 -7.333 -4.467 1.00 95.50 74 ILE A O 1
ATOM 550 N N . ALA A 1 75 ? -0.593 -7.947 -6.566 1.00 95.25 75 ALA A N 1
ATOM 551 C CA . ALA A 1 75 ? -0.933 -9.356 -6.377 1.00 95.25 75 ALA A CA 1
ATOM 552 C C . ALA A 1 75 ? -0.066 -10.028 -5.296 1.00 95.25 75 ALA A C 1
ATOM 554 O O . ALA A 1 75 ? -0.588 -10.742 -4.441 1.00 95.25 75 ALA A O 1
ATOM 555 N N . ALA A 1 76 ? 1.245 -9.764 -5.294 1.00 94.62 76 ALA A N 1
ATOM 556 C CA . ALA A 1 76 ? 2.166 -10.294 -4.293 1.00 94.62 76 ALA A CA 1
ATOM 557 C C . ALA A 1 76 ? 1.834 -9.775 -2.885 1.00 94.62 76 ALA A C 1
ATOM 559 O O . ALA A 1 76 ? 1.784 -10.554 -1.934 1.00 94.62 76 ALA A O 1
ATOM 560 N N . ALA A 1 77 ? 1.549 -8.477 -2.755 1.00 95.19 77 ALA A N 1
ATOM 561 C CA . ALA A 1 77 ? 1.164 -7.867 -1.487 1.00 95.19 77 ALA A CA 1
ATOM 562 C C . ALA A 1 77 ? -0.199 -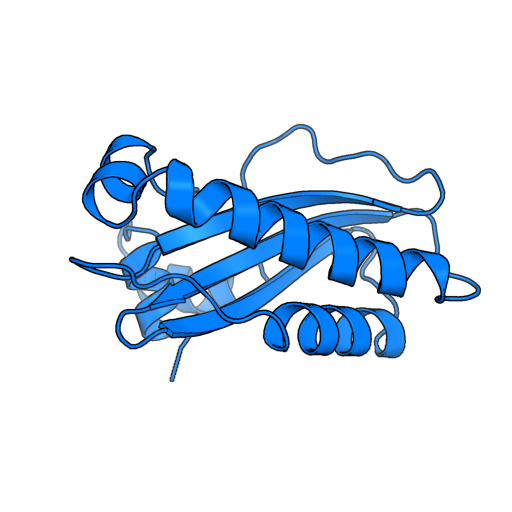8.380 -0.976 1.00 95.19 77 ALA A C 1
ATOM 564 O O . ALA A 1 77 ? -0.341 -8.669 0.210 1.00 95.19 77 ALA A O 1
ATOM 565 N N . GLN A 1 78 ? -1.181 -8.558 -1.868 1.00 94.62 78 GLN A N 1
ATOM 566 C CA . GLN A 1 78 ? -2.499 -9.123 -1.544 1.00 94.62 78 GLN A CA 1
ATOM 567 C C . GLN A 1 78 ? -2.448 -10.591 -1.109 1.00 94.62 78 GLN A C 1
ATOM 569 O O . GLN A 1 78 ? -3.349 -11.041 -0.408 1.00 94.62 78 GLN A O 1
ATOM 574 N N . GLY A 1 79 ? -1.402 -11.330 -1.488 1.00 94.38 79 GLY A N 1
ATOM 575 C CA . GLY A 1 79 ? -1.181 -12.703 -1.032 1.00 94.38 79 GLY A CA 1
ATOM 576 C C . GLY A 1 79 ? -0.776 -12.821 0.442 1.00 94.38 79 GLY A C 1
ATOM 577 O O . GLY A 1 79 ? -0.792 -13.923 0.988 1.00 94.38 79 GLY A O 1
ATOM 578 N N . VAL A 1 80 ? -0.415 -11.715 1.102 1.00 96.19 80 VAL A N 1
ATOM 579 C CA . VAL A 1 80 ? -0.033 -11.709 2.518 1.00 96.19 80 VAL A CA 1
ATOM 580 C C . VAL A 1 80 ? -1.279 -11.563 3.387 1.00 96.19 80 VAL A C 1
ATOM 582 O O . VAL A 1 80 ? -2.003 -10.572 3.294 1.00 96.19 80 VAL A O 1
ATOM 585 N N . GLN A 1 81 ? -1.515 -12.533 4.272 1.00 94.81 81 GLN A N 1
ATOM 586 C CA . GLN A 1 81 ? -2.668 -12.501 5.168 1.00 94.81 81 GLN A CA 1
ATOM 587 C C . GLN A 1 81 ? -2.534 -11.353 6.186 1.00 94.81 81 GLN A C 1
ATOM 589 O O . GLN A 1 81 ? -1.571 -11.340 6.960 1.00 94.81 81 GLN A O 1
ATOM 594 N N . PRO A 1 82 ? -3.482 -10.399 6.230 1.00 95.19 82 PRO A N 1
ATOM 595 C CA . PRO A 1 82 ? -3.411 -9.293 7.171 1.00 95.19 82 PRO A CA 1
ATOM 596 C C . PRO A 1 82 ? -3.789 -9.723 8.594 1.00 95.19 82 PRO A C 1
ATOM 598 O O . PRO A 1 82 ? -4.610 -10.625 8.777 1.00 95.19 82 PRO A O 1
ATOM 601 N N . PRO A 1 83 ? -3.237 -9.058 9.624 1.00 93.62 83 PRO A N 1
ATOM 602 C CA . PRO A 1 83 ? -3.628 -9.299 11.002 1.00 93.62 83 PRO A CA 1
ATOM 603 C C . PRO A 1 83 ? -5.075 -8.842 11.242 1.00 93.62 83 PRO A C 1
ATOM 605 O O . PRO A 1 83 ? -5.581 -7.960 10.541 1.00 93.62 83 PRO A O 1
ATOM 608 N N . PRO A 1 84 ? -5.752 -9.382 12.269 1.00 92.19 84 PRO A N 1
ATOM 609 C CA . PRO A 1 84 ? -7.039 -8.851 12.689 1.00 92.19 84 PRO A CA 1
ATOM 610 C C . PRO A 1 84 ? -6.873 -7.417 13.210 1.00 92.19 84 PRO A C 1
ATOM 612 O O . PRO A 1 84 ? -6.011 -7.152 14.052 1.00 92.19 84 PRO A O 1
ATOM 615 N N . VAL A 1 85 ? -7.734 -6.516 12.736 1.00 92.00 85 VAL A N 1
ATOM 616 C CA . VAL A 1 85 ? -7.851 -5.132 13.216 1.00 92.00 85 VAL A CA 1
ATOM 617 C C . VAL A 1 85 ? -9.238 -4.911 13.818 1.00 92.00 85 VAL A C 1
ATOM 619 O O . VAL A 1 85 ? -10.223 -5.487 13.351 1.00 92.00 85 VAL A O 1
ATOM 622 N N . ASN A 1 86 ? -9.313 -4.082 14.854 1.00 87.06 86 ASN A N 1
ATOM 623 C CA . ASN A 1 86 ? -10.542 -3.736 15.566 1.00 87.06 86 ASN A CA 1
ATOM 624 C C . ASN A 1 86 ? -10.852 -2.248 15.389 1.00 87.06 86 ASN A C 1
ATOM 626 O O . ASN A 1 86 ? -9.945 -1.458 15.177 1.00 87.06 86 ASN A O 1
ATOM 630 N N . GLY A 1 87 ? -12.117 -1.836 15.513 1.00 80.00 87 GLY A N 1
ATOM 631 C CA . GLY A 1 87 ? -12.454 -0.407 15.617 1.00 80.00 87 GLY A CA 1
ATOM 632 C C . GLY A 1 87 ? -12.217 0.435 14.353 1.00 80.00 87 GLY A C 1
ATOM 633 O O . GLY A 1 87 ? -12.127 1.660 14.4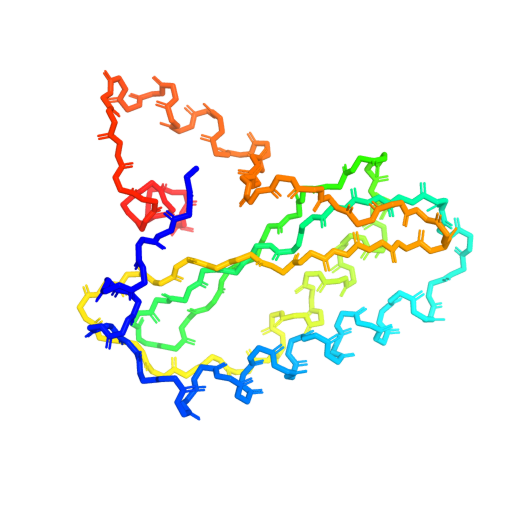52 1.00 80.00 87 GLY A O 1
ATOM 634 N N . GLY A 1 88 ? -12.112 -0.198 13.179 1.00 84.50 88 GLY A N 1
ATOM 635 C CA . GLY A 1 88 ? -12.091 0.469 11.872 1.00 84.50 88 GLY A CA 1
ATOM 636 C C . GLY A 1 88 ? -10.916 0.075 10.980 1.00 84.50 88 GLY A C 1
ATOM 637 O O . GLY A 1 88 ? -10.109 -0.790 11.320 1.00 84.50 88 GLY A O 1
ATOM 638 N N . THR A 1 89 ? -10.840 0.721 9.819 1.00 89.06 89 THR A N 1
ATOM 639 C CA . THR A 1 89 ? -9.791 0.496 8.819 1.00 89.06 89 THR A CA 1
ATOM 640 C C . THR A 1 89 ? -8.460 1.092 9.276 1.00 89.06 89 THR A C 1
ATOM 642 O O . THR A 1 89 ? -8.414 2.214 9.768 1.00 89.06 89 THR A O 1
ATOM 645 N N . VAL A 1 90 ? -7.362 0.358 9.121 1.00 89.75 90 VAL A N 1
ATOM 646 C CA . VAL A 1 90 ? -5.997 0.842 9.374 1.00 89.75 90 VAL A CA 1
ATOM 647 C C . VAL A 1 90 ? -5.316 1.112 8.042 1.00 89.75 90 VAL A C 1
ATOM 649 O O . VAL A 1 90 ? -5.251 0.208 7.216 1.00 89.75 90 VAL A O 1
ATOM 652 N N . VAL A 1 91 ? -4.795 2.323 7.833 1.00 89.44 91 VAL A N 1
ATOM 653 C CA . VAL A 1 91 ? -4.116 2.721 6.588 1.00 89.44 91 VAL A CA 1
ATOM 654 C C . VAL A 1 91 ? -2.664 3.101 6.857 1.00 89.44 91 VAL A C 1
ATOM 656 O O . VAL A 1 91 ? -2.376 3.980 7.668 1.00 89.44 91 VAL A O 1
ATOM 659 N N . LEU A 1 92 ? -1.744 2.455 6.143 1.00 88.88 92 LEU A N 1
ATOM 660 C CA . LEU A 1 92 ? -0.296 2.622 6.270 1.00 88.88 92 LEU A CA 1
ATOM 661 C C . LEU A 1 92 ? 0.340 2.754 4.886 1.00 88.88 92 LEU A C 1
ATOM 663 O O . LEU A 1 92 ? -0.217 2.302 3.887 1.00 88.88 92 LEU A O 1
ATOM 667 N N . ALA A 1 93 ? 1.531 3.342 4.822 1.00 89.88 93 ALA A N 1
ATOM 668 C CA . ALA A 1 93 ? 2.285 3.465 3.582 1.00 89.88 93 ALA A CA 1
ATOM 669 C C . ALA A 1 93 ? 3.750 3.094 3.795 1.00 89.88 93 ALA A C 1
ATOM 671 O O . ALA A 1 93 ? 4.391 3.570 4.730 1.00 89.88 93 ALA A O 1
ATOM 672 N N . MET A 1 94 ? 4.276 2.270 2.896 1.00 90.69 94 MET A N 1
ATOM 673 C CA . MET A 1 94 ? 5.683 1.888 2.850 1.00 90.69 94 MET A CA 1
ATOM 674 C C . MET A 1 94 ? 6.363 2.628 1.707 1.00 90.69 94 MET A C 1
ATOM 676 O O . MET A 1 94 ? 5.807 2.737 0.614 1.00 90.69 94 MET A O 1
ATOM 680 N N . LYS A 1 95 ? 7.557 3.156 1.971 1.00 91.38 95 LYS A N 1
ATOM 681 C CA . LYS A 1 95 ? 8.324 3.957 1.017 1.00 91.38 95 LYS A CA 1
ATOM 682 C C . LYS A 1 95 ? 9.325 3.086 0.272 1.00 91.38 95 LYS A C 1
ATOM 684 O O . LYS A 1 95 ? 10.041 2.314 0.899 1.00 91.38 95 LYS A O 1
ATOM 689 N N . TYR A 1 96 ? 9.443 3.302 -1.031 1.00 90.75 96 TYR A N 1
ATOM 690 C CA . TYR A 1 96 ? 10.380 2.584 -1.888 1.00 90.75 96 TYR A CA 1
ATOM 691 C C . TYR A 1 96 ? 11.194 3.541 -2.752 1.00 90.75 96 TYR A C 1
ATOM 693 O O . TYR A 1 96 ? 10.694 4.562 -3.227 1.00 90.75 96 TYR A O 1
ATOM 701 N N . GLY A 1 97 ? 12.452 3.168 -2.972 1.00 91.25 97 GLY A N 1
ATOM 702 C CA . GLY A 1 97 ? 13.303 3.661 -4.048 1.00 91.25 97 GLY A CA 1
ATOM 703 C C . GLY A 1 97 ? 13.773 2.453 -4.851 1.00 91.25 97 GLY A C 1
ATOM 704 O O . GLY A 1 97 ? 14.347 1.526 -4.284 1.00 91.25 97 GLY A O 1
ATOM 705 N N . VAL A 1 98 ? 13.479 2.425 -6.147 1.00 89.62 98 VAL A N 1
ATOM 706 C CA . VAL A 1 98 ? 13.685 1.264 -7.024 1.00 89.62 98 VAL A CA 1
ATOM 707 C C . VAL A 1 98 ? 14.681 1.629 -8.114 1.00 89.62 98 VAL A C 1
ATOM 709 O O . VAL A 1 98 ? 14.618 2.731 -8.659 1.00 89.62 98 VAL A O 1
ATOM 712 N N . ALA A 1 99 ? 15.606 0.713 -8.423 1.00 87.00 99 ALA A N 1
ATOM 713 C CA . ALA A 1 99 ? 16.618 0.874 -9.473 1.00 87.00 99 ALA A CA 1
ATOM 714 C C . ALA A 1 99 ? 17.415 2.198 -9.375 1.00 87.00 99 ALA A C 1
ATOM 716 O O . ALA A 1 99 ? 17.674 2.860 -10.376 1.00 87.00 99 ALA A O 1
ATOM 717 N N . GLY A 1 100 ? 17.775 2.612 -8.153 1.00 85.00 100 GLY A N 1
ATOM 718 C CA . GLY A 1 100 ? 18.486 3.874 -7.892 1.00 85.00 100 GLY A CA 1
ATOM 719 C C . GLY A 1 100 ? 17.586 5.113 -7.787 1.00 85.00 100 GLY A C 1
ATOM 720 O O . GLY A 1 100 ? 18.089 6.223 -7.613 1.00 85.00 100 GLY A O 1
ATOM 721 N N . GLY A 1 101 ? 16.263 4.947 -7.863 1.00 86.81 101 GLY A N 1
ATOM 722 C CA . GLY A 1 101 ? 15.293 6.003 -7.583 1.00 86.81 101 GLY A CA 1
ATOM 723 C C . GLY A 1 101 ? 15.309 6.447 -6.116 1.00 86.81 101 GLY A C 1
ATOM 724 O O . GLY A 1 101 ? 15.614 5.671 -5.209 1.00 86.81 101 GLY A O 1
ATOM 725 N N . LYS A 1 102 ? 14.978 7.720 -5.871 1.00 87.06 102 LYS A N 1
ATOM 726 C CA . LYS A 1 102 ? 14.994 8.306 -4.523 1.00 87.06 102 LYS A CA 1
ATOM 727 C C . LYS A 1 102 ? 13.775 7.867 -3.718 1.00 87.06 102 LYS A C 1
ATOM 729 O O . LYS A 1 102 ? 12.646 8.032 -4.168 1.00 87.06 102 LYS A O 1
ATOM 734 N N . VAL A 1 103 ? 14.002 7.415 -2.489 1.00 84.69 103 VAL A N 1
ATOM 735 C CA . VAL A 1 103 ? 12.928 7.197 -1.513 1.00 84.69 103 VAL A CA 1
ATOM 736 C C . VAL A 1 103 ? 12.235 8.541 -1.218 1.00 84.69 103 VAL A C 1
ATOM 738 O O . VAL A 1 103 ? 12.930 9.529 -0.960 1.00 84.69 103 VAL A O 1
ATOM 741 N N . PRO A 1 104 ? 10.891 8.620 -1.231 1.00 81.88 104 PRO A N 1
ATOM 742 C CA . PRO A 1 104 ? 10.179 9.862 -0.946 1.00 81.88 104 PRO A CA 1
ATOM 743 C C . PRO A 1 104 ? 10.512 10.455 0.434 1.00 81.88 104 PRO A C 1
ATOM 745 O O . PRO A 1 104 ? 10.406 9.787 1.468 1.00 81.88 104 PRO A O 1
ATOM 748 N N . ALA A 1 105 ? 10.855 11.746 0.470 1.00 71.31 105 ALA A N 1
ATOM 749 C CA . ALA A 1 105 ? 11.151 12.456 1.717 1.00 71.31 105 ALA A CA 1
ATOM 750 C C . ALA A 1 105 ? 9.884 12.692 2.564 1.00 71.31 105 ALA A C 1
ATOM 752 O O . ALA A 1 105 ? 9.884 12.461 3.772 1.00 71.31 105 ALA A O 1
ATOM 753 N N . GLY A 1 106 ? 8.773 13.077 1.926 1.00 66.44 106 GLY A N 1
ATOM 754 C CA . GLY A 1 106 ? 7.500 13.356 2.599 1.00 66.44 106 GLY A CA 1
ATOM 755 C C . GLY A 1 106 ? 6.740 12.094 3.040 1.00 66.44 106 GLY A C 1
ATOM 756 O O . GLY A 1 106 ? 6.972 11.017 2.492 1.00 66.44 106 GLY A O 1
ATOM 757 N N . PRO A 1 107 ? 5.839 12.188 4.033 1.00 62.00 107 PRO A N 1
ATOM 758 C CA . PRO A 1 107 ? 5.055 11.049 4.518 1.00 62.00 107 PRO A CA 1
ATOM 759 C C . PRO A 1 107 ? 3.733 10.834 3.764 1.00 62.00 107 PRO A C 1
ATOM 761 O O . PRO A 1 107 ? 2.987 9.931 4.116 1.00 62.00 107 PRO A O 1
ATOM 764 N N . ILE A 1 108 ? 3.385 11.672 2.782 1.00 71.44 108 ILE A N 1
ATOM 765 C CA . ILE A 1 108 ? 2.017 11.728 2.253 1.00 71.44 108 ILE A CA 1
ATOM 766 C C . ILE A 1 108 ? 1.948 11.061 0.876 1.00 71.44 108 ILE A C 1
ATOM 768 O O . ILE A 1 108 ? 2.317 11.710 -0.103 1.00 71.44 108 ILE A O 1
ATOM 772 N N . PRO A 1 109 ? 1.448 9.817 0.777 1.00 77.31 109 PRO A N 1
ATOM 773 C CA . PRO A 1 109 ? 1.018 9.277 -0.501 1.00 77.31 109 PRO A CA 1
ATOM 774 C C . PRO A 1 109 ? -0.270 9.976 -0.955 1.00 77.31 109 PRO A C 1
ATOM 776 O O . PRO A 1 109 ? -1.101 10.387 -0.134 1.00 77.31 109 PRO A O 1
ATOM 779 N N . SER A 1 110 ? -0.459 10.074 -2.264 1.00 73.25 110 SER A N 1
ATOM 780 C CA . SER A 1 110 ? -1.690 10.546 -2.892 1.00 73.25 110 SER A CA 1
ATOM 781 C C . SER A 1 110 ? -2.063 9.655 -4.083 1.00 73.25 110 SER A C 1
ATOM 783 O O . SER A 1 110 ? -2.004 10.112 -5.228 1.00 73.25 110 SER A O 1
ATOM 785 N N . PRO A 1 111 ? -2.489 8.398 -3.838 1.00 75.38 111 PRO A N 1
ATOM 786 C CA . PRO A 1 111 ? -2.951 7.508 -4.896 1.00 75.38 111 PRO A CA 1
ATOM 787 C C . PRO A 1 111 ? -4.018 8.181 -5.763 1.00 75.38 111 PRO A C 1
ATOM 789 O O . PRO A 1 111 ? -4.906 8.867 -5.251 1.00 75.38 111 PRO A O 1
ATOM 792 N N . ALA A 1 112 ? -3.959 7.961 -7.076 1.00 74.44 112 ALA A N 1
ATOM 793 C CA . ALA A 1 112 ? -4.815 8.663 -8.036 1.00 74.44 112 ALA A CA 1
ATOM 794 C C . ALA A 1 112 ? -6.321 8.532 -7.720 1.00 74.44 112 ALA A C 1
ATOM 796 O O . ALA A 1 112 ? -7.073 9.500 -7.835 1.00 74.44 112 ALA A O 1
ATOM 797 N N . GLU A 1 113 ? -6.756 7.360 -7.249 1.00 76.50 113 GLU A N 1
ATOM 798 C CA . GLU A 1 113 ? -8.152 7.081 -6.879 1.00 76.50 113 GLU A CA 1
ATOM 799 C C . GLU A 1 113 ? -8.639 7.901 -5.673 1.00 76.50 113 GLU A C 1
ATOM 801 O O . GLU A 1 113 ? -9.830 8.202 -5.554 1.00 76.50 113 GLU A O 1
ATOM 806 N N . TRP A 1 114 ? -7.730 8.299 -4.779 1.00 80.38 114 TRP A N 1
ATOM 807 C CA . TRP A 1 114 ? -8.078 9.016 -3.554 1.00 80.38 114 TRP A CA 1
ATOM 808 C C . TRP A 1 114 ? -8.485 10.456 -3.845 1.00 80.38 114 TRP A C 1
ATOM 810 O O . TRP A 1 114 ? -9.385 10.985 -3.193 1.00 80.38 114 TRP A O 1
ATOM 820 N N . ALA A 1 115 ? -7.870 11.081 -4.852 1.00 73.12 115 ALA A N 1
ATOM 821 C CA . ALA A 1 115 ? -8.134 12.470 -5.210 1.00 73.12 115 ALA A CA 1
ATOM 822 C C . ALA A 1 115 ? -9.603 12.703 -5.604 1.00 73.12 115 ALA A C 1
ATOM 824 O O . ALA A 1 115 ? -10.188 13.720 -5.225 1.00 73.12 115 ALA A O 1
ATOM 825 N N . THR A 1 116 ? -10.223 11.758 -6.317 1.00 71.50 116 THR A N 1
ATOM 826 C CA . THR A 1 116 ? -11.630 11.863 -6.734 1.00 71.50 116 THR A CA 1
ATOM 827 C C . THR A 1 116 ? -12.579 11.782 -5.539 1.00 71.50 116 THR A C 1
ATOM 829 O O . THR A 1 116 ? -13.506 12.585 -5.431 1.00 71.50 116 THR A O 1
ATOM 832 N N . VAL A 1 117 ? -12.322 10.867 -4.600 1.00 73.31 117 VAL A N 1
ATOM 833 C CA . VAL A 1 117 ? -13.165 10.695 -3.405 1.00 73.31 117 VAL A CA 1
ATOM 834 C C . VAL A 1 117 ? -12.956 11.822 -2.395 1.00 73.31 117 VAL A C 1
ATOM 836 O O . VAL A 1 117 ? -13.930 12.319 -1.830 1.00 73.31 117 VAL A O 1
ATOM 839 N N . ALA A 1 118 ? -11.717 12.288 -2.216 1.00 70.81 118 ALA A N 1
ATOM 840 C CA . ALA A 1 118 ? -11.404 13.437 -1.370 1.00 70.81 118 ALA A CA 1
ATOM 841 C C . ALA A 1 118 ? -12.128 14.704 -1.848 1.00 70.81 118 ALA A C 1
ATOM 843 O O . ALA A 1 118 ? -12.749 15.401 -1.048 1.00 70.81 118 ALA A O 1
ATOM 844 N N . LYS A 1 119 ? -12.106 14.975 -3.163 1.00 69.19 119 LYS A N 1
ATOM 845 C CA . LYS A 1 119 ? -12.833 16.107 -3.757 1.00 69.19 119 LYS A CA 1
ATOM 846 C C . LYS A 1 119 ? -14.345 15.977 -3.577 1.00 69.19 119 LYS A C 1
ATOM 848 O O . LYS A 1 119 ? -14.993 16.956 -3.226 1.00 69.19 119 LYS A O 1
ATOM 853 N N . ALA A 1 120 ? -14.899 14.777 -3.760 1.00 68.94 120 ALA A N 1
ATOM 854 C CA . ALA A 1 120 ? -16.330 14.526 -3.586 1.00 68.94 120 ALA A CA 1
ATOM 855 C C . ALA A 1 120 ? -16.802 14.651 -2.125 1.00 68.94 120 ALA A C 1
ATOM 857 O O . ALA A 1 120 ? -17.974 14.922 -1.877 1.00 68.94 120 ALA A O 1
ATOM 858 N N . ALA A 1 121 ? -15.913 14.455 -1.146 1.00 64.88 121 ALA A N 1
ATOM 859 C CA . ALA A 1 121 ? -16.268 14.540 0.266 1.00 64.88 121 ALA A CA 1
ATOM 860 C C . ALA A 1 121 ? -16.534 15.973 0.750 1.00 64.88 121 ALA A C 1
ATOM 862 O O . ALA A 1 121 ? -17.278 16.141 1.715 1.00 64.88 121 ALA A O 1
ATOM 863 N N . GLY A 1 122 ? -15.921 16.988 0.124 1.00 62.88 122 GLY A N 1
ATOM 864 C CA . GLY A 1 122 ? -16.124 18.409 0.444 1.00 62.88 122 GLY A CA 1
ATOM 865 C C . GLY A 1 122 ? -15.706 18.847 1.860 1.00 62.88 122 GLY A C 1
ATOM 866 O O . GLY A 1 122 ? -15.864 20.014 2.203 1.00 62.88 122 GLY A O 1
ATOM 867 N N . LYS A 1 123 ? -15.176 17.934 2.686 1.00 65.31 123 LYS A N 1
ATOM 868 C CA . LYS A 1 123 ? -14.709 18.163 4.060 1.00 65.31 123 LYS A CA 1
ATOM 869 C C . LYS A 1 123 ? -13.474 17.303 4.362 1.00 65.31 123 LYS A C 1
ATOM 871 O O . LYS A 1 123 ? -13.323 16.254 3.730 1.00 65.31 123 LYS A O 1
ATOM 876 N N . PRO A 1 124 ? -12.616 17.694 5.324 1.00 64.06 124 PRO A N 1
ATOM 877 C CA . PRO A 1 124 ? -11.517 16.846 5.777 1.00 64.06 124 PRO A CA 1
ATOM 878 C C . PRO A 1 124 ? -12.075 15.514 6.296 1.00 64.06 124 PRO A C 1
ATOM 880 O O . PRO A 1 124 ? -12.934 15.506 7.177 1.00 64.06 124 PRO A O 1
ATOM 883 N N . LEU A 1 125 ? -11.622 14.401 5.724 1.00 66.44 125 LEU A N 1
ATOM 884 C CA . LEU A 1 125 ? -11.950 13.051 6.183 1.00 66.44 125 LEU A CA 1
ATOM 885 C C . LEU A 1 125 ? -10.729 12.426 6.859 1.00 66.44 125 LEU A C 1
ATOM 887 O O . LEU A 1 125 ? -9.595 12.660 6.433 1.00 66.44 125 LEU A O 1
ATOM 891 N N . GLU A 1 126 ? -10.976 11.601 7.877 1.00 78.94 126 GLU A N 1
ATOM 892 C CA . GLU A 1 126 ? -9.994 10.624 8.357 1.00 78.94 126 GLU A CA 1
ATOM 893 C C . GLU A 1 126 ? -9.634 9.683 7.196 1.00 78.94 126 GLU A C 1
ATOM 895 O O . GLU A 1 126 ? -10.463 9.410 6.320 1.00 78.94 126 GLU A O 1
ATOM 900 N N . ILE A 1 127 ? -8.388 9.212 7.136 1.00 78.81 127 ILE A N 1
ATOM 901 C CA . ILE A 1 127 ? -7.929 8.428 5.988 1.00 78.81 127 ILE A CA 1
ATOM 902 C C . ILE A 1 127 ? -8.608 7.055 5.929 1.00 78.81 127 ILE A C 1
ATOM 904 O O . ILE A 1 127 ? -8.922 6.589 4.835 1.00 78.81 127 ILE A O 1
ATOM 908 N N . GLY A 1 128 ? -8.914 6.458 7.084 1.00 75.88 128 GLY A N 1
ATOM 909 C CA . GLY A 1 128 ? -9.735 5.257 7.201 1.00 75.88 128 GLY A CA 1
ATOM 910 C C . GLY A 1 128 ? -11.108 5.437 6.552 1.00 75.88 128 GLY A C 1
ATOM 911 O O . GLY A 1 128 ? -11.462 4.659 5.670 1.00 75.88 128 GLY A O 1
ATOM 912 N N . ASP A 1 129 ? -11.825 6.517 6.882 1.00 79.31 129 ASP A N 1
ATOM 913 C CA . ASP A 1 129 ? -13.144 6.827 6.304 1.00 79.31 129 ASP A CA 1
ATOM 914 C C . ASP A 1 129 ? -13.092 7.077 4.789 1.00 79.31 129 ASP A C 1
ATOM 916 O O . ASP A 1 129 ? -14.004 6.703 4.045 1.00 79.31 129 ASP A O 1
ATOM 920 N N . LEU A 1 130 ? -12.040 7.748 4.310 1.00 81.38 130 LEU A N 1
ATOM 921 C CA . LEU A 1 130 ? -11.840 7.981 2.880 1.00 81.38 130 LEU A CA 1
ATOM 922 C C . LEU A 1 130 ? -11.621 6.660 2.144 1.00 81.38 130 LEU A C 1
ATOM 924 O O . LEU A 1 130 ? -12.273 6.402 1.130 1.00 81.38 130 LEU A O 1
ATOM 928 N N . VAL A 1 131 ? -10.727 5.821 2.667 1.00 82.00 131 VAL A N 1
ATOM 929 C CA . VAL A 1 131 ? -10.455 4.500 2.106 1.00 82.00 131 VAL A CA 1
ATOM 930 C C . VAL A 1 131 ? -11.706 3.631 2.157 1.00 82.00 131 VAL A C 1
ATOM 932 O O . VAL A 1 131 ? -11.988 2.918 1.191 1.00 82.00 131 VAL A O 1
ATOM 935 N N . ASP A 1 132 ? -12.510 3.751 3.213 1.00 83.38 132 ASP A N 1
ATOM 936 C CA . ASP A 1 132 ? -13.726 2.968 3.341 1.00 83.38 132 ASP A CA 1
ATOM 937 C C . ASP A 1 132 ? -14.726 3.227 2.205 1.00 83.38 132 ASP A C 1
ATOM 939 O O . ASP A 1 132 ? -15.406 2.307 1.744 1.00 83.38 132 ASP A O 1
ATOM 943 N N . ARG A 1 133 ? -14.758 4.458 1.686 1.00 80.81 133 ARG A N 1
ATOM 944 C CA . ARG A 1 133 ? -15.592 4.850 0.539 1.00 80.81 133 ARG A CA 1
ATOM 945 C C . ARG A 1 133 ? -15.049 4.369 -0.810 1.00 80.81 133 ARG A C 1
ATOM 947 O O . ARG A 1 133 ? -15.826 4.218 -1.751 1.00 80.81 133 ARG A O 1
ATOM 954 N N . ILE A 1 134 ? -13.736 4.160 -0.921 1.00 82.06 134 ILE A N 1
ATOM 955 C CA . ILE A 1 134 ? -13.061 3.667 -2.140 1.00 82.06 134 ILE A CA 1
ATOM 956 C C . ILE A 1 134 ? -13.180 2.145 -2.253 1.00 82.06 134 ILE A C 1
ATOM 958 O O . ILE A 1 134 ? -13.190 1.574 -3.345 1.00 82.06 134 ILE A O 1
ATOM 962 N N . TRP A 1 135 ? -13.246 1.465 -1.117 1.00 78.50 135 TRP A N 1
ATOM 963 C CA . TRP A 1 135 ? -13.211 0.013 -1.004 1.00 78.50 135 TRP A CA 1
ATOM 964 C C . TRP A 1 135 ? -14.593 -0.630 -1.189 1.00 78.50 135 TRP A C 1
ATOM 966 O O . TRP A 1 135 ? -15.013 -1.443 -0.367 1.00 78.50 135 TRP A O 1
ATOM 976 N N . LYS A 1 136 ? -15.294 -0.237 -2.259 1.00 62.91 136 LYS A N 1
ATOM 977 C CA . LYS A 1 136 ? -16.506 -0.922 -2.727 1.00 62.91 136 LYS A CA 1
ATOM 978 C C . LYS A 1 136 ? -16.239 -2.394 -3.019 1.00 62.91 136 LYS A C 1
ATOM 980 O O . LYS A 1 136 ? -15.124 -2.690 -3.515 1.00 62.91 136 LYS A O 1
#

Radius of gyration: 14.7 Å; Cα contacts (8 Å, |Δi|>4): 226; chains: 1; bounding box: 35×31×36 Å

pLDDT: mean 86.03, std 9.44, range [53.09, 96.81]